Protein AF-T2I7J6-F1 (afdb_monomer_lite)

pLDDT: mean 97.03, std 4.47, range [61.56, 98.88]

Secondary structure (DSSP, 8-state):
--HHHHHHHHHHHGGG--SBS-HHHHHHHHHH-GGG-------S----SPPP--HHHHHHH-TTS-BS--GGG--HHHHHHHHHHHHHHHHHHHHHHHT--

Sequence (101 aa):
MCRAVYQKAKELYGDQEGSHATPSEVAVTQFVYPESIKNASLSPDVNSGYPIYGASDFRSHYPDGRMGSNPALATPEHGEQLYNLAVKELSESYLKFAQAD

Radius of gyration: 15.73 Å; chains: 1; bounding box: 44×25×40 Å

Structure (mmCIF, N/CA/C/O backbone):
data_AF-T2I7J6-F1
#
_entry.id   AF-T2I7J6-F1
#
loop_
_atom_site.group_PDB
_atom_site.id
_atom_site.type_symbol
_atom_site.label_atom_id
_atom_site.label_alt_id
_atom_site.label_comp_id
_atom_site.label_asym_id
_atom_site.label_entity_id
_atom_site.label_seq_id
_atom_site.pdbx_PDB_ins_code
_atom_site.Cartn_x
_atom_site.Cartn_y
_atom_site.Cartn_z
_atom_site.occupancy
_atom_site.B_iso_or_equiv
_atom_site.auth_seq_id
_atom_site.auth_comp_id
_atom_site.auth_asym_id
_atom_site.auth_atom_id
_atom_site.pdbx_PDB_model_num
ATOM 1 N N . MET A 1 1 ? -14.031 5.567 3.606 1.00 61.56 1 MET A N 1
ATOM 2 C CA . MET A 1 1 ? -12.654 5.397 3.090 1.00 61.56 1 MET A CA 1
ATOM 3 C C . MET A 1 1 ? -11.707 5.852 4.185 1.00 61.56 1 MET A C 1
ATOM 5 O O . MET A 1 1 ? -11.983 6.907 4.741 1.00 61.56 1 MET A O 1
ATOM 9 N N . CYS A 1 2 ? -10.667 5.077 4.514 1.00 87.81 2 CYS A N 1
ATOM 10 C CA . CYS A 1 2 ? -9.709 5.437 5.565 1.00 87.81 2 CYS A CA 1
ATOM 11 C C . CYS A 1 2 ? -8.846 6.620 5.128 1.00 87.81 2 CYS A C 1
ATOM 13 O O . CYS A 1 2 ? -7.858 6.451 4.409 1.00 87.81 2 CYS A O 1
ATOM 15 N N . ARG A 1 3 ? -9.238 7.831 5.522 1.00 94.69 3 ARG A N 1
ATOM 16 C CA . ARG A 1 3 ? -8.572 9.055 5.074 1.00 94.69 3 ARG A CA 1
ATOM 17 C C . ARG A 1 3 ? -7.158 9.151 5.636 1.00 94.69 3 ARG A C 1
ATOM 19 O O . ARG A 1 3 ? -6.277 9.659 4.944 1.00 94.69 3 ARG A O 1
ATOM 26 N N . ALA A 1 4 ? -6.932 8.650 6.851 1.00 97.19 4 ALA A N 1
ATOM 27 C CA . ALA A 1 4 ? -5.616 8.695 7.478 1.00 97.19 4 ALA A CA 1
ATOM 28 C C . ALA A 1 4 ? -4.599 7.813 6.738 1.00 97.19 4 ALA A C 1
ATOM 30 O O . ALA A 1 4 ? -3.467 8.238 6.523 1.00 97.19 4 ALA A O 1
ATOM 31 N N . VAL A 1 5 ? -5.019 6.628 6.281 1.00 98.06 5 VAL A N 1
ATOM 32 C CA . VAL A 1 5 ? -4.180 5.715 5.483 1.00 98.06 5 VAL A CA 1
ATOM 33 C C . VAL A 1 5 ? -3.776 6.373 4.165 1.00 98.06 5 VAL A C 1
ATOM 35 O O . VAL A 1 5 ? -2.594 6.411 3.839 1.00 98.06 5 VAL A O 1
ATOM 38 N N . TYR A 1 6 ? -4.736 6.962 3.445 1.00 96.88 6 TYR A N 1
ATOM 39 C CA . TYR A 1 6 ? -4.461 7.655 2.183 1.00 96.88 6 TYR A CA 1
ATOM 40 C C . TYR A 1 6 ? -3.483 8.825 2.361 1.00 96.88 6 TYR A C 1
ATOM 42 O O . TYR A 1 6 ? -2.528 8.970 1.600 1.00 96.88 6 TYR A O 1
ATOM 50 N N . GLN A 1 7 ? -3.697 9.648 3.391 1.00 98.25 7 GLN A N 1
ATOM 51 C CA . GLN A 1 7 ? -2.821 10.779 3.690 1.00 98.25 7 GLN A CA 1
ATOM 52 C C . GLN A 1 7 ? -1.398 10.306 4.011 1.00 98.25 7 GLN A C 1
ATOM 54 O O . GLN A 1 7 ? -0.435 10.855 3.479 1.00 98.25 7 GLN A O 1
ATOM 59 N N . LYS A 1 8 ? -1.271 9.243 4.811 1.00 98.56 8 LYS A N 1
ATOM 60 C CA . LYS A 1 8 ? 0.023 8.665 5.165 1.00 98.56 8 LYS A CA 1
ATOM 61 C C . LYS A 1 8 ? 0.746 8.069 3.955 1.00 98.56 8 LYS A C 1
ATOM 63 O O . LYS A 1 8 ? 1.935 8.316 3.790 1.00 98.56 8 LYS A O 1
ATOM 68 N N . ALA A 1 9 ? 0.044 7.339 3.089 1.00 98.38 9 ALA A N 1
ATOM 6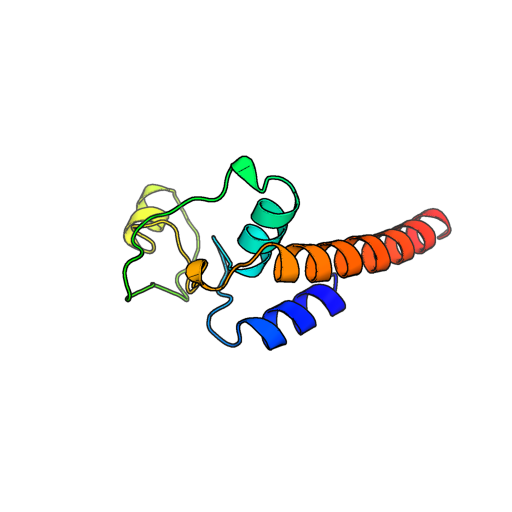9 C CA . ALA A 1 9 ? 0.618 6.812 1.851 1.00 98.38 9 ALA A CA 1
ATOM 70 C C . ALA A 1 9 ? 1.114 7.946 0.936 1.00 98.38 9 ALA A C 1
ATOM 72 O O . ALA A 1 9 ? 2.232 7.890 0.429 1.00 98.38 9 ALA A O 1
ATOM 73 N N . LYS A 1 10 ? 0.343 9.033 0.804 1.00 97.88 10 LYS A N 1
ATOM 74 C CA . LYS A 1 10 ? 0.761 10.210 0.030 1.00 97.88 10 LYS A CA 1
ATOM 75 C C . LYS A 1 10 ? 2.003 10.893 0.613 1.00 97.88 10 LYS A C 1
ATOM 77 O O . LYS A 1 10 ? 2.859 11.330 -0.147 1.00 97.88 10 LYS A O 1
ATOM 82 N N . GLU A 1 11 ? 2.113 10.987 1.937 1.00 98.50 11 GLU A N 1
ATOM 83 C CA . GLU A 1 11 ? 3.304 11.528 2.611 1.00 98.50 11 GLU A CA 1
ATOM 84 C C . GLU A 1 11 ? 4.550 10.668 2.381 1.00 98.50 11 GLU A C 1
ATOM 86 O O . GLU A 1 11 ? 5.639 11.208 2.207 1.00 98.50 11 GLU A O 1
ATOM 91 N N . LEU A 1 12 ? 4.391 9.342 2.382 1.00 98.62 12 LEU A N 1
ATOM 92 C CA . LEU A 1 12 ? 5.499 8.400 2.228 1.00 98.62 12 LEU A CA 1
ATOM 93 C C . LEU A 1 12 ? 5.961 8.258 0.772 1.00 98.62 12 LEU A C 1
ATOM 95 O O . LEU A 1 12 ? 7.159 8.136 0.523 1.00 98.62 12 LEU A O 1
ATOM 99 N N . TYR A 1 13 ? 5.029 8.257 -0.184 1.00 98.56 13 TYR A N 1
ATOM 100 C CA . TYR A 1 13 ? 5.304 7.808 -1.553 1.00 98.56 13 TYR A CA 1
ATOM 101 C C . TYR A 1 13 ? 5.004 8.856 -2.631 1.00 98.56 13 TYR A C 1
ATOM 103 O O . TYR A 1 13 ? 5.442 8.700 -3.772 1.00 98.56 13 TYR A O 1
ATOM 111 N N . GLY A 1 14 ? 4.297 9.941 -2.294 1.00 98.25 14 GLY A N 1
ATOM 112 C CA . GLY A 1 14 ? 3.939 10.998 -3.241 1.00 98.25 14 GLY A CA 1
ATOM 113 C C . GLY A 1 14 ? 3.228 10.447 -4.479 1.00 98.25 14 GLY A C 1
ATOM 114 O O . GLY A 1 14 ? 2.290 9.659 -4.372 1.00 98.25 14 GLY A O 1
ATOM 115 N N . ASP A 1 15 ? 3.709 10.837 -5.658 1.00 97.12 15 ASP A N 1
ATOM 116 C CA . ASP A 1 15 ? 3.145 10.411 -6.945 1.00 97.12 15 ASP A CA 1
ATOM 117 C C . ASP A 1 15 ? 3.529 8.971 -7.342 1.00 97.12 15 ASP A C 1
ATOM 119 O O . ASP A 1 15 ? 3.083 8.480 -8.375 1.00 97.12 15 ASP A O 1
ATOM 123 N N . GLN A 1 16 ? 4.332 8.274 -6.527 1.00 98.12 16 GLN A N 1
ATOM 124 C CA . GLN A 1 16 ? 4.756 6.887 -6.766 1.00 98.12 16 GLN A CA 1
ATOM 125 C C . GLN A 1 16 ? 3.905 5.844 -6.020 1.00 98.12 16 GLN A C 1
ATOM 127 O O . GLN A 1 16 ? 4.223 4.653 -6.052 1.00 98.12 16 GLN A O 1
ATOM 132 N N . GLU A 1 17 ? 2.823 6.268 -5.358 1.00 98.44 17 GLU A N 1
ATOM 133 C CA . GLU A 1 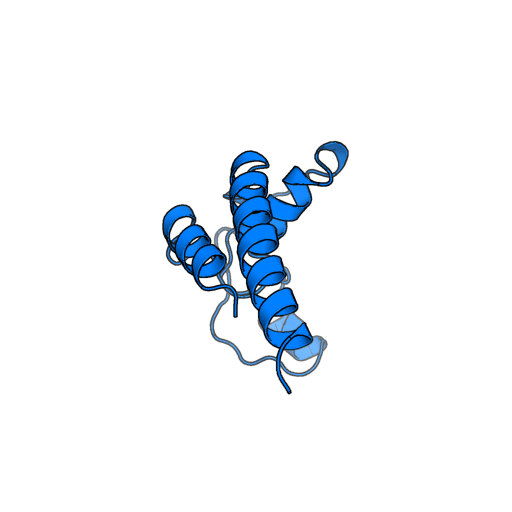17 ? 1.834 5.351 -4.777 1.00 98.44 17 GLU A CA 1
ATOM 134 C C . GLU A 1 17 ? 1.148 4.513 -5.872 1.00 98.44 17 GLU A C 1
ATOM 136 O O . GLU A 1 17 ? 1.074 3.289 -5.783 1.00 98.44 17 GLU A O 1
ATOM 141 N N . GLY A 1 18 ? 0.699 5.156 -6.952 1.00 97.81 18 GLY A N 1
ATOM 142 C CA . GLY A 1 18 ? 0.006 4.484 -8.049 1.00 97.81 18 GLY A CA 1
ATOM 143 C C . GLY A 1 18 ? -1.388 3.969 -7.674 1.00 97.81 18 GLY A C 1
ATOM 144 O O . GLY A 1 18 ? -2.101 4.564 -6.868 1.00 97.81 18 GLY A O 1
ATOM 145 N N . SER A 1 19 ? -1.822 2.893 -8.331 1.00 97.81 19 SER A N 1
ATOM 146 C CA . SER A 1 19 ? -3.177 2.331 -8.188 1.00 97.81 19 SER A CA 1
ATOM 147 C C . SER A 1 19 ? -3.225 0.810 -8.015 1.00 97.81 19 SER A C 1
ATOM 149 O O . SER A 1 19 ? -4.267 0.291 -7.629 1.00 97.81 19 SER A O 1
ATOM 151 N N . HIS A 1 20 ? -2.135 0.091 -8.299 1.00 98.44 20 HIS A N 1
ATOM 152 C CA . HIS A 1 20 ? -2.044 -1.359 -8.100 1.00 98.44 20 HIS A CA 1
ATOM 153 C C . HIS A 1 20 ? -0.591 -1.804 -7.946 1.00 98.44 20 HIS A C 1
ATOM 155 O O . HIS A 1 20 ? 0.286 -1.228 -8.596 1.00 98.44 20 HIS A O 1
ATOM 161 N N . ALA A 1 21 ? -0.344 -2.815 -7.110 1.00 98.25 21 ALA A N 1
ATOM 162 C CA . ALA A 1 21 ? 0.973 -3.143 -6.568 1.00 98.25 21 ALA A CA 1
ATOM 163 C C . ALA A 1 21 ? 1.614 -1.913 -5.900 1.00 98.25 21 ALA A C 1
ATOM 165 O O . ALA A 1 21 ? 2.776 -1.586 -6.146 1.00 98.25 21 ALA A O 1
ATOM 166 N N . THR A 1 22 ? 0.812 -1.179 -5.124 1.00 98.69 22 THR A N 1
ATOM 167 C CA . THR A 1 22 ? 1.227 0.076 -4.493 1.00 98.69 22 THR A CA 1
ATOM 168 C C . THR A 1 22 ? 2.272 -0.178 -3.402 1.00 98.69 22 THR A C 1
ATOM 170 O O . THR A 1 22 ? 2.273 -1.236 -2.763 1.00 98.69 22 THR A O 1
ATOM 173 N N . PRO A 1 23 ? 3.193 0.767 -3.138 1.00 98.69 23 PRO A N 1
ATOM 174 C CA . PRO A 1 23 ? 4.104 0.628 -2.012 1.00 98.69 23 PRO A CA 1
ATOM 175 C C . PRO A 1 23 ? 3.367 0.524 -0.673 1.00 98.69 23 PRO A C 1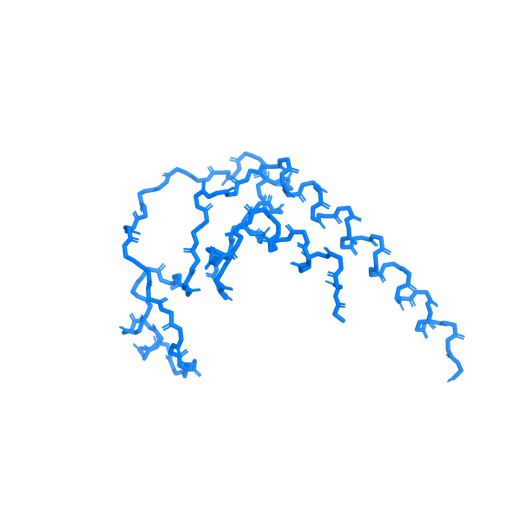
ATOM 177 O O . PRO A 1 23 ? 3.850 -0.190 0.200 1.00 98.69 23 PRO A O 1
ATOM 180 N N . SER A 1 24 ? 2.193 1.146 -0.504 1.00 98.81 24 SER A N 1
ATOM 181 C CA . SER A 1 24 ? 1.424 1.043 0.742 1.00 98.81 24 SER A CA 1
ATOM 182 C C . SER A 1 24 ? 0.884 -0.371 1.019 1.00 98.81 24 SER A C 1
ATOM 184 O O . SER A 1 24 ? 1.057 -0.879 2.130 1.00 98.81 24 SER A O 1
ATOM 186 N N . GLU A 1 25 ? 0.290 -1.053 0.031 1.00 98.62 25 GLU A N 1
ATOM 187 C CA . GLU A 1 25 ? -0.225 -2.421 0.217 1.00 98.62 25 GLU A CA 1
ATOM 188 C C . GLU A 1 25 ? 0.909 -3.444 0.364 1.00 98.62 25 GLU A C 1
ATOM 190 O O . GLU A 1 25 ? 0.837 -4.369 1.184 1.00 98.62 25 GLU A O 1
ATOM 195 N N . VAL A 1 26 ? 2.002 -3.238 -0.381 1.00 98.81 26 VAL A N 1
ATOM 196 C CA . VAL A 1 26 ? 3.206 -4.060 -0.257 1.00 98.81 26 VAL A CA 1
ATOM 197 C C . VAL A 1 26 ? 3.817 -3.872 1.127 1.00 98.81 26 VAL A C 1
ATOM 199 O O . VAL A 1 26 ? 4.107 -4.869 1.777 1.00 98.81 26 VAL A O 1
ATOM 202 N N . ALA A 1 27 ? 3.936 -2.642 1.633 1.00 98.88 27 ALA A N 1
ATOM 203 C CA . ALA A 1 27 ? 4.472 -2.363 2.965 1.00 98.88 27 ALA A CA 1
ATOM 204 C C . ALA A 1 27 ? 3.676 -3.076 4.068 1.00 98.88 27 ALA A C 1
ATOM 206 O O . ALA A 1 27 ? 4.269 -3.741 4.916 1.00 98.88 27 ALA A O 1
ATOM 207 N N . VAL A 1 28 ? 2.337 -3.019 4.026 1.00 98.88 28 VAL A N 1
ATOM 208 C CA . VAL A 1 28 ? 1.480 -3.761 4.973 1.00 98.88 28 VAL A CA 1
ATOM 209 C C . VAL A 1 28 ? 1.733 -5.268 4.878 1.00 98.88 28 VAL A C 1
ATOM 211 O O . VAL A 1 28 ? 1.842 -5.940 5.901 1.00 98.88 28 VAL A O 1
ATOM 214 N N . THR A 1 29 ? 1.891 -5.805 3.669 1.00 98.81 29 THR A N 1
ATOM 215 C CA . THR A 1 29 ? 2.201 -7.230 3.479 1.00 98.81 29 THR A CA 1
ATOM 216 C C . THR A 1 29 ? 3.571 -7.595 4.055 1.00 98.81 29 THR A C 1
ATOM 218 O O . THR A 1 29 ? 3.693 -8.623 4.714 1.00 98.81 29 THR A O 1
ATOM 221 N N . GLN A 1 30 ? 4.589 -6.752 3.860 1.00 98.81 30 GLN A N 1
ATOM 222 C CA . GLN A 1 30 ? 5.926 -6.956 4.425 1.00 98.81 30 GLN A CA 1
ATOM 223 C C . GLN A 1 30 ? 5.932 -6.878 5.959 1.00 98.81 30 GLN A C 1
ATOM 225 O O . GLN A 1 30 ? 6.693 -7.596 6.598 1.00 98.81 30 GLN A O 1
ATOM 230 N N . PHE A 1 31 ? 5.084 -6.032 6.550 1.00 98.81 31 PHE A N 1
ATOM 231 C CA . PHE A 1 31 ? 4.898 -5.963 8.001 1.00 98.81 31 PHE A CA 1
ATOM 232 C C . PHE A 1 31 ? 4.288 -7.250 8.568 1.00 98.81 31 PHE A C 1
ATOM 234 O O . PHE A 1 31 ? 4.775 -7.775 9.566 1.00 98.81 31 PHE A O 1
ATOM 241 N N . VAL A 1 32 ? 3.234 -7.769 7.932 1.00 98.81 32 VAL A N 1
ATOM 242 C CA . VAL A 1 32 ? 2.524 -8.966 8.415 1.00 98.81 32 VAL A CA 1
ATOM 243 C C . VAL A 1 32 ? 3.306 -10.254 8.127 1.00 98.81 32 VAL A C 1
ATOM 245 O O . VAL A 1 32 ? 3.268 -11.180 8.934 1.00 98.81 32 VAL A O 1
ATOM 248 N N . TYR A 1 33 ? 4.023 -10.305 7.002 1.00 98.75 33 TYR A N 1
ATOM 249 C CA . TYR A 1 33 ? 4.760 -11.476 6.515 1.00 98.75 33 TYR A CA 1
ATOM 250 C C . TYR A 1 33 ? 6.217 -11.115 6.163 1.00 98.75 33 TYR A C 1
ATOM 252 O O . TYR A 1 33 ? 6.601 -11.131 4.984 1.00 98.75 33 TYR A O 1
ATOM 260 N N . PRO A 1 34 ? 7.058 -10.761 7.154 1.00 98.31 34 PRO A N 1
ATOM 261 C CA . PRO A 1 34 ? 8.433 -10.317 6.913 1.00 98.31 34 PRO A CA 1
ATOM 262 C C . PRO A 1 34 ? 9.321 -11.401 6.282 1.00 98.31 34 PRO A C 1
ATOM 264 O O . PRO A 1 34 ? 10.261 -11.098 5.551 1.00 98.31 34 PRO A O 1
ATOM 267 N N . GLU A 1 35 ? 9.014 -12.678 6.498 1.00 98.25 35 GLU A N 1
ATOM 268 C CA . GLU A 1 35 ? 9.699 -13.810 5.866 1.00 98.25 35 GLU A CA 1
ATOM 269 C C . GLU A 1 35 ? 9.402 -13.939 4.362 1.00 98.25 35 GLU A C 1
ATOM 271 O O . GLU A 1 35 ? 10.117 -14.633 3.638 1.00 98.25 35 GLU A O 1
ATOM 276 N N . SER A 1 36 ? 8.359 -13.259 3.882 1.00 98.12 36 SER A N 1
ATOM 277 C CA . SER A 1 36 ? 7.875 -13.334 2.505 1.00 98.12 36 SER A CA 1
ATOM 278 C C . SER A 1 36 ? 8.306 -12.149 1.631 1.00 98.12 36 SER A C 1
ATOM 280 O O . SER A 1 36 ? 7.918 -12.101 0.456 1.00 98.12 36 SER A O 1
ATOM 282 N N . ILE A 1 37 ? 9.133 -11.232 2.155 1.00 98.50 37 ILE A N 1
ATOM 283 C CA . ILE A 1 37 ? 9.673 -10.077 1.419 1.00 98.50 37 ILE A CA 1
ATOM 284 C C . ILE A 1 37 ? 10.406 -10.551 0.155 1.00 98.50 37 ILE A C 1
ATOM 286 O O . ILE A 1 37 ? 11.250 -11.450 0.187 1.00 98.50 37 ILE A O 1
ATOM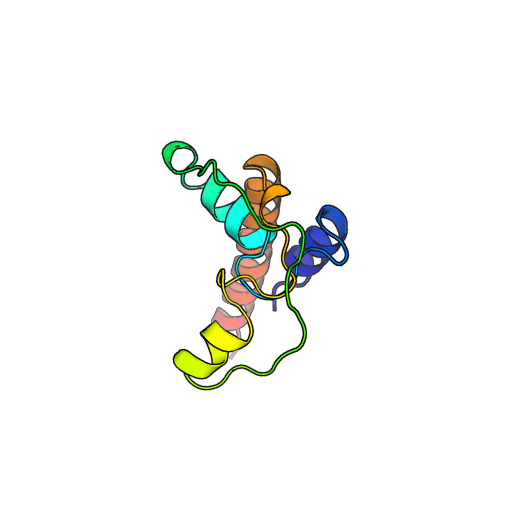 290 N N . LYS A 1 38 ? 10.063 -9.950 -0.989 1.00 97.44 38 LYS A N 1
ATOM 291 C CA . LYS A 1 38 ? 10.620 -10.309 -2.298 1.00 97.44 38 LYS A CA 1
ATOM 292 C C . LYS A 1 38 ? 11.731 -9.349 -2.697 1.00 97.44 38 LYS A C 1
ATOM 294 O O . LYS A 1 38 ? 11.585 -8.141 -2.569 1.00 97.44 38 LYS A O 1
ATOM 299 N N . ASN A 1 39 ? 12.792 -9.906 -3.275 1.00 94.56 39 ASN A N 1
ATOM 300 C CA . ASN A 1 39 ? 13.830 -9.154 -3.968 1.00 94.56 39 ASN A CA 1
ATOM 301 C C . ASN A 1 39 ? 13.702 -9.444 -5.465 1.00 94.56 39 ASN A C 1
ATOM 303 O O . ASN A 1 39 ? 14.027 -10.542 -5.914 1.00 94.56 39 ASN A O 1
ATOM 307 N N . ALA A 1 40 ? 13.181 -8.482 -6.221 1.00 92.06 40 ALA A N 1
ATOM 308 C CA . ALA A 1 40 ? 13.005 -8.582 -7.665 1.00 92.06 40 ALA A CA 1
ATOM 309 C C . ALA A 1 40 ? 13.387 -7.256 -8.328 1.00 92.06 40 ALA A C 1
ATOM 311 O O . ALA A 1 40 ? 13.207 -6.187 -7.749 1.00 92.06 40 ALA A O 1
ATOM 312 N N . SER A 1 41 ? 13.917 -7.331 -9.547 1.00 94.69 41 SER A N 1
ATOM 313 C CA . SER A 1 41 ? 14.148 -6.138 -10.357 1.00 94.69 41 SER A CA 1
ATOM 314 C C . SER A 1 41 ? 12.811 -5.630 -10.896 1.00 94.69 41 SER A C 1
ATOM 316 O O . SER A 1 41 ? 12.019 -6.411 -11.423 1.00 94.69 41 SER A O 1
ATOM 318 N N . LEU A 1 42 ? 12.571 -4.328 -10.756 1.00 96.31 42 LEU A N 1
ATOM 319 C CA . LEU A 1 42 ? 11.420 -3.639 -11.329 1.00 96.31 42 LEU A CA 1
ATOM 320 C C . LEU A 1 42 ? 11.895 -2.747 -12.473 1.00 96.31 42 LEU A C 1
ATOM 322 O O . LEU A 1 42 ? 12.937 -2.099 -12.365 1.00 96.31 42 LEU A O 1
ATOM 326 N N . SER A 1 43 ? 11.113 -2.696 -13.551 1.00 94.06 43 SER A N 1
ATOM 327 C CA . SER A 1 43 ? 11.344 -1.737 -14.632 1.00 94.06 43 SER A CA 1
ATOM 328 C C . SER A 1 43 ? 11.293 -0.305 -14.074 1.00 94.06 43 SER A C 1
ATOM 330 O O . SER A 1 43 ? 10.381 -0.007 -13.294 1.00 94.06 43 SER A O 1
ATOM 332 N N . PRO A 1 44 ? 12.223 0.591 -14.450 1.00 90.12 44 PRO A N 1
ATOM 333 C CA . PRO A 1 44 ? 12.136 1.997 -14.059 1.00 90.12 44 PRO A CA 1
ATOM 334 C C . PRO A 1 44 ? 10.885 2.668 -14.647 1.00 90.12 44 PRO A C 1
ATOM 336 O O . PRO A 1 44 ? 10.266 3.492 -13.979 1.00 90.12 44 PRO A O 1
ATOM 339 N N . ASP A 1 45 ? 10.474 2.261 -15.851 1.00 91.50 45 ASP A N 1
ATOM 340 C CA . ASP A 1 45 ? 9.242 2.726 -16.481 1.00 91.50 45 ASP A CA 1
ATOM 341 C C . ASP A 1 45 ? 8.041 1.954 -15.926 1.00 91.50 45 ASP A C 1
ATOM 343 O O . ASP A 1 45 ? 8.039 0.716 -15.910 1.00 91.50 45 ASP A O 1
ATOM 347 N N . VAL A 1 46 ? 7.014 2.692 -15.497 1.00 96.06 46 VAL A N 1
ATOM 348 C CA . VAL A 1 46 ? 5.739 2.147 -15.024 1.00 96.06 46 VAL A CA 1
ATOM 349 C C . VAL A 1 46 ? 4.576 2.883 -15.685 1.00 96.06 46 VAL A C 1
ATOM 351 O O . VAL A 1 46 ? 4.444 4.103 -15.594 1.00 96.06 46 VAL A O 1
ATOM 354 N N . ASN A 1 47 ? 3.715 2.126 -16.361 1.00 97.00 47 ASN A N 1
ATOM 355 C CA . ASN A 1 47 ? 2.548 2.673 -17.042 1.00 97.00 47 ASN A CA 1
ATOM 356 C C . ASN A 1 47 ? 1.471 3.087 -16.033 1.00 97.00 47 ASN A C 1
ATOM 358 O O . ASN A 1 47 ? 1.256 2.414 -15.025 1.00 97.00 47 ASN A O 1
ATOM 362 N N . SER A 1 48 ? 0.753 4.174 -16.313 1.00 97.12 48 SER A N 1
ATOM 363 C CA . SER A 1 48 ? -0.307 4.712 -15.453 1.00 97.12 48 SER A CA 1
ATOM 364 C C . SER A 1 48 ? -1.478 5.252 -16.283 1.00 97.12 48 SER A C 1
ATOM 366 O O . SER A 1 48 ? -1.362 5.444 -17.490 1.00 97.12 48 SER A O 1
ATOM 368 N N . GLY A 1 49 ? -2.634 5.459 -15.646 1.00 96.25 49 GLY A N 1
ATOM 369 C CA . GLY A 1 49 ? -3.764 6.192 -16.238 1.00 96.25 49 GLY A CA 1
ATOM 370 C C . GLY A 1 49 ? -4.631 5.450 -17.265 1.00 96.25 49 GLY A C 1
ATOM 371 O O . GLY A 1 49 ? -5.652 5.999 -17.674 1.00 96.25 49 GLY A O 1
ATOM 372 N N . TYR A 1 50 ? -4.283 4.226 -17.667 1.00 97.19 50 TYR A N 1
ATOM 373 C CA . TYR A 1 50 ? -5.141 3.418 -18.538 1.00 97.19 50 TYR A CA 1
ATOM 374 C C . TYR A 1 50 ? -6.393 2.887 -17.799 1.00 97.19 50 TYR A C 1
ATOM 376 O O . TYR A 1 50 ? -6.363 2.651 -16.589 1.00 97.19 50 TYR A O 1
ATOM 384 N N . PRO A 1 51 ? -7.524 2.711 -18.502 1.00 96.88 51 PRO A N 1
ATOM 385 C CA . PRO A 1 51 ? -8.708 2.055 -17.950 1.00 96.88 51 PRO A CA 1
ATOM 386 C C . PRO A 1 51 ? -8.481 0.548 -17.727 1.00 96.88 51 PRO A C 1
ATOM 388 O O . PRO A 1 51 ? -7.613 -0.065 -18.341 1.00 96.88 51 PRO A O 1
ATOM 391 N N . ILE A 1 52 ? -9.291 -0.062 -16.856 1.00 98.25 52 ILE A N 1
ATOM 392 C CA . ILE A 1 52 ? -9.247 -1.504 -16.567 1.00 98.25 52 ILE A CA 1
ATOM 393 C C . ILE A 1 52 ? -10.377 -2.210 -17.329 1.00 98.25 52 ILE A C 1
ATOM 395 O O . ILE A 1 52 ? -11.552 -1.951 -17.061 1.00 98.25 52 ILE A O 1
ATOM 399 N N . TYR A 1 53 ? -10.023 -3.132 -18.232 1.00 97.06 53 TYR A N 1
ATOM 400 C CA . TYR A 1 53 ? -10.967 -3.970 -18.983 1.00 97.06 53 TYR A CA 1
ATOM 401 C C . TYR A 1 53 ? -10.665 -5.474 -18.820 1.00 97.06 53 TYR A C 1
ATOM 403 O O . TYR A 1 53 ? -10.641 -5.993 -17.706 1.00 97.06 53 TYR A O 1
ATOM 411 N N . GLY A 1 54 ? -10.492 -6.209 -19.925 1.00 98.31 54 GLY A N 1
ATOM 412 C CA . GLY A 1 54 ? -10.193 -7.641 -19.914 1.00 98.31 54 GLY A CA 1
ATOM 413 C C . GLY A 1 54 ? -8.721 -7.937 -19.616 1.00 98.31 54 GLY A C 1
ATOM 414 O O . GLY A 1 54 ? -7.856 -7.087 -19.788 1.00 98.31 54 GLY A O 1
ATOM 415 N N . ALA A 1 55 ? -8.410 -9.176 -19.229 1.00 98.38 55 ALA A N 1
ATOM 416 C CA . ALA A 1 55 ? -7.056 -9.561 -18.814 1.00 98.38 55 ALA A CA 1
ATOM 417 C C . ALA A 1 55 ? -5.973 -9.323 -19.889 1.00 98.38 55 ALA A C 1
ATOM 419 O O . ALA A 1 55 ? -4.876 -8.867 -19.569 1.00 98.38 55 ALA A O 1
ATOM 420 N N . SER A 1 56 ? -6.267 -9.615 -21.163 1.00 98.38 56 SER A N 1
ATOM 421 C CA . SER A 1 56 ? -5.324 -9.379 -22.269 1.00 98.38 56 SER A CA 1
ATOM 422 C C . SER A 1 56 ? -5.037 -7.892 -22.480 1.00 98.38 56 SER A C 1
ATOM 424 O O . SER A 1 56 ? -3.890 -7.521 -22.711 1.00 98.38 56 SER A O 1
ATOM 426 N N . ASP A 1 57 ? -6.069 -7.058 -22.363 1.00 98.25 57 ASP A N 1
ATOM 427 C CA . ASP A 1 57 ? -5.969 -5.603 -22.467 1.00 98.25 57 ASP A CA 1
ATOM 428 C C . ASP A 1 57 ? -5.186 -5.022 -21.280 1.00 98.25 57 ASP A C 1
ATOM 430 O O . ASP A 1 57 ? -4.202 -4.309 -21.471 1.00 98.25 57 ASP A O 1
ATOM 434 N N . PHE A 1 58 ? -5.507 -5.472 -20.061 1.00 98.50 58 PHE A N 1
ATOM 435 C CA . PHE A 1 58 ? -4.775 -5.107 -18.851 1.00 98.50 58 PHE A CA 1
ATOM 436 C C . PHE A 1 58 ? -3.283 -5.418 -18.976 1.00 98.50 58 PHE A C 1
ATOM 438 O O . PHE A 1 58 ? -2.459 -4.554 -18.709 1.00 98.50 58 PHE A O 1
ATOM 445 N N . ARG A 1 59 ? -2.911 -6.622 -19.434 1.00 98.25 59 ARG A N 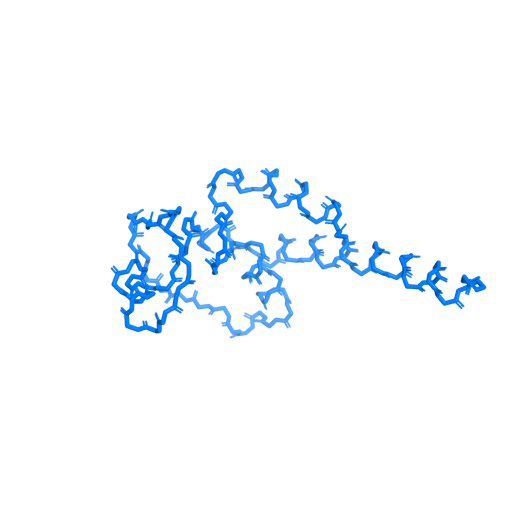1
ATOM 446 C CA . ARG A 1 59 ? -1.498 -6.986 -19.627 1.00 98.25 59 ARG A CA 1
ATOM 447 C C . ARG A 1 59 ? -0.825 -6.165 -20.728 1.00 98.25 59 ARG A C 1
ATOM 449 O O . ARG A 1 59 ? 0.371 -5.904 -20.633 1.00 98.25 59 ARG A O 1
ATOM 456 N N . SER A 1 60 ? -1.565 -5.768 -21.763 1.00 97.56 60 SER A N 1
ATOM 457 C CA . SER A 1 60 ? -1.043 -4.878 -22.804 1.00 97.56 60 SER A CA 1
ATOM 458 C C . SER A 1 60 ? -0.723 -3.488 -22.245 1.00 97.56 60 SER A C 1
ATOM 460 O O . SER A 1 60 ? 0.290 -2.902 -22.620 1.00 97.56 60 SER A O 1
ATOM 462 N N . HIS A 1 61 ? -1.556 -2.968 -21.339 1.00 97.88 61 HIS A N 1
ATOM 463 C CA . HIS A 1 61 ? -1.342 -1.676 -20.686 1.00 97.88 61 HIS A CA 1
ATOM 464 C C . HIS A 1 61 ? -0.350 -1.731 -19.517 1.00 97.88 61 HIS A C 1
ATOM 466 O O . HIS A 1 61 ? 0.419 -0.791 -19.336 1.00 97.88 61 HIS A O 1
ATOM 472 N N . TYR A 1 62 ? -0.315 -2.827 -18.762 1.00 98.00 62 TYR A N 1
ATOM 473 C CA . TYR A 1 62 ? 0.483 -3.007 -17.546 1.00 98.00 62 TYR A CA 1
ATOM 474 C C . TYR A 1 62 ? 1.263 -4.334 -17.606 1.00 98.00 62 TYR A C 1
ATOM 476 O O . TYR A 1 62 ? 0.860 -5.327 -16.994 1.00 98.00 62 TYR A O 1
ATOM 484 N N . PRO A 1 63 ? 2.378 -4.397 -18.361 1.00 97.00 63 PRO A N 1
ATOM 485 C CA . PRO A 1 63 ? 3.054 -5.662 -18.665 1.00 97.00 63 PRO A CA 1
ATOM 486 C C . PRO A 1 63 ? 3.608 -6.418 -17.452 1.00 97.00 63 PRO A C 1
ATOM 488 O O . PRO A 1 63 ? 3.622 -7.651 -17.466 1.00 97.00 63 PRO A O 1
ATOM 491 N N . ASP A 1 64 ? 4.051 -5.697 -16.416 1.00 97.06 64 ASP A N 1
ATOM 492 C CA . ASP A 1 64 ? 4.514 -6.255 -15.136 1.00 97.06 64 ASP A CA 1
ATOM 493 C C . ASP A 1 64 ? 3.434 -6.208 -14.035 1.00 97.06 64 ASP A C 1
ATOM 495 O O . ASP A 1 64 ? 3.702 -6.537 -12.881 1.00 97.06 64 ASP A O 1
ATOM 499 N N . GLY A 1 65 ? 2.212 -5.809 -14.399 1.00 97.56 65 GLY A N 1
ATOM 500 C CA . GLY A 1 65 ? 1.059 -5.683 -13.514 1.00 97.56 65 GLY A CA 1
ATOM 501 C C . GLY A 1 65 ? 0.996 -4.390 -12.701 1.00 97.56 65 GLY A C 1
ATOM 502 O O . GLY A 1 65 ? -0.071 -4.084 -12.179 1.00 97.56 65 GLY A O 1
ATOM 503 N N . ARG A 1 66 ? 2.068 -3.595 -12.598 1.00 98.44 66 ARG A N 1
ATOM 504 C CA . ARG A 1 66 ? 2.030 -2.340 -11.831 1.00 98.44 66 ARG A CA 1
ATOM 505 C C . ARG A 1 66 ? 1.221 -1.272 -12.558 1.00 98.44 66 ARG A C 1
ATOM 507 O O . ARG A 1 66 ? 1.324 -1.123 -13.772 1.00 98.44 66 ARG A O 1
ATOM 514 N N . MET A 1 67 ? 0.476 -0.474 -11.793 1.00 98.44 67 MET A N 1
ATOM 515 C CA . MET A 1 67 ? -0.267 0.683 -12.303 1.00 98.44 67 MET A CA 1
ATOM 516 C C . MET A 1 67 ? 0.249 1.961 -11.639 1.00 98.44 67 MET A C 1
ATOM 518 O O . MET A 1 67 ? -0.217 2.340 -10.568 1.00 98.44 67 MET A O 1
ATOM 522 N N . GLY A 1 68 ? 1.226 2.623 -12.256 1.00 98.06 68 GLY A N 1
ATOM 523 C CA . GLY A 1 68 ? 1.824 3.875 -11.775 1.00 98.06 68 GLY A CA 1
ATOM 524 C C . GLY A 1 68 ? 2.545 3.790 -10.424 1.00 98.06 68 GLY A C 1
ATOM 525 O O . GLY A 1 68 ? 2.795 4.822 -9.815 1.00 98.06 68 GLY A O 1
ATOM 526 N N . SER A 1 69 ? 2.827 2.587 -9.927 1.00 98.38 69 SER A N 1
ATOM 527 C CA . SER A 1 69 ? 3.317 2.344 -8.570 1.00 98.38 69 SER A CA 1
ATOM 528 C C . SER A 1 69 ? 4.805 1.988 -8.525 1.00 98.38 69 SER A C 1
ATOM 530 O O . SER A 1 69 ? 5.347 1.301 -9.402 1.00 98.38 69 SER A O 1
ATOM 532 N N . ASN A 1 70 ? 5.471 2.409 -7.448 1.00 98.12 70 ASN A N 1
ATOM 533 C CA . ASN A 1 70 ? 6.830 1.985 -7.121 1.00 98.12 70 ASN A CA 1
ATOM 534 C C . ASN A 1 70 ? 6.876 1.204 -5.793 1.00 98.12 70 ASN A C 1
ATOM 536 O O . ASN A 1 70 ? 7.206 1.776 -4.750 1.00 98.12 70 ASN A O 1
ATOM 540 N N . PRO A 1 71 ? 6.599 -0.113 -5.806 1.00 98.38 71 PRO A N 1
ATOM 541 C CA . PRO A 1 71 ? 6.616 -0.925 -4.593 1.00 98.38 71 PRO A CA 1
ATOM 542 C C . PRO A 1 71 ? 8.012 -1.117 -3.979 1.00 98.38 71 PRO A C 1
ATOM 544 O O . PRO A 1 71 ? 8.105 -1.602 -2.855 1.00 98.38 71 PRO A O 1
ATOM 547 N N . ALA A 1 72 ? 9.098 -0.702 -4.645 1.00 97.50 72 ALA A N 1
ATOM 548 C CA . ALA A 1 72 ? 10.442 -0.736 -4.056 1.00 97.50 72 ALA A CA 1
ATOM 549 C C . ALA A 1 72 ? 10.621 0.249 -2.882 1.00 97.50 72 ALA A C 1
ATOM 551 O O . ALA A 1 72 ? 11.595 0.139 -2.144 1.00 97.50 72 ALA A O 1
ATOM 552 N N . LEU A 1 73 ? 9.697 1.200 -2.699 1.00 98.00 73 LEU A N 1
ATOM 553 C CA . LEU A 1 73 ? 9.688 2.139 -1.567 1.00 98.00 73 LEU A CA 1
ATOM 554 C C . LEU A 1 73 ? 9.051 1.550 -0.294 1.00 98.00 73 LEU A C 1
ATOM 556 O O . LEU A 1 73 ? 9.075 2.178 0.769 1.00 98.00 73 LEU A O 1
ATOM 560 N N . ALA A 1 74 ? 8.431 0.374 -0.397 1.00 98.62 74 ALA A N 1
ATOM 561 C CA . ALA A 1 74 ? 7.792 -0.292 0.726 1.00 98.62 74 ALA A CA 1
ATOM 562 C C . ALA A 1 74 ? 8.824 -0.761 1.761 1.00 98.62 74 ALA A C 1
ATOM 564 O O . ALA A 1 74 ? 9.854 -1.333 1.402 1.00 98.62 74 ALA A O 1
ATOM 565 N N . THR A 1 75 ? 8.510 -0.562 3.042 1.00 98.75 75 THR A N 1
ATOM 566 C CA . THR A 1 75 ? 9.243 -1.167 4.162 1.00 98.75 75 THR A CA 1
ATOM 567 C C . THR A 1 75 ? 8.249 -1.716 5.193 1.00 98.75 75 THR A C 1
ATOM 569 O O . THR A 1 75 ? 7.124 -1.201 5.275 1.00 98.75 75 THR A O 1
ATOM 572 N N . PRO A 1 76 ? 8.625 -2.717 6.012 1.00 98.81 76 PRO A N 1
ATOM 573 C CA . PRO A 1 76 ? 7.777 -3.203 7.102 1.00 98.81 76 PRO A CA 1
ATOM 574 C C . PRO A 1 76 ? 7.362 -2.098 8.087 1.00 98.81 76 PRO A C 1
ATOM 576 O O . PRO A 1 76 ? 6.230 -2.086 8.561 1.00 98.81 76 PRO A O 1
ATOM 579 N N . GLU A 1 77 ? 8.228 -1.120 8.358 1.00 98.88 77 GLU A N 1
ATOM 580 C CA . GLU A 1 77 ? 7.947 -0.005 9.275 1.00 98.88 77 GLU A CA 1
ATOM 581 C C . GLU A 1 77 ? 6.859 0.921 8.720 1.00 98.88 77 GLU A C 1
ATOM 583 O O . GLU A 1 77 ? 5.983 1.384 9.455 1.00 98.88 77 GLU A O 1
ATOM 588 N N . HIS A 1 78 ? 6.872 1.176 7.407 1.00 98.81 78 HIS A N 1
ATOM 589 C CA . HIS A 1 78 ? 5.762 1.863 6.750 1.00 98.81 78 HIS A CA 1
ATOM 590 C C . HIS A 1 78 ? 4.467 1.046 6.871 1.00 98.81 78 HIS A C 1
ATOM 592 O O . HIS A 1 78 ? 3.400 1.604 7.138 1.00 98.81 78 HIS A O 1
ATOM 598 N N . GLY A 1 79 ? 4.569 -0.278 6.729 1.00 98.88 79 GLY A N 1
ATOM 599 C CA . GLY A 1 79 ? 3.454 -1.209 6.864 1.00 98.88 79 GLY A CA 1
ATOM 600 C C . GLY A 1 79 ? 2.804 -1.174 8.240 1.00 98.88 79 GLY A C 1
ATOM 601 O O . GLY A 1 79 ? 1.582 -1.088 8.326 1.00 98.88 79 GLY A O 1
ATOM 602 N N . GLU A 1 80 ? 3.600 -1.155 9.310 1.00 98.88 80 GLU A N 1
ATOM 603 C CA . GLU A 1 80 ? 3.110 -1.024 10.686 1.00 98.88 80 GLU A CA 1
ATOM 604 C C . GLU A 1 80 ? 2.327 0.284 10.885 1.00 98.88 80 GLU A C 1
ATOM 606 O O . GLU A 1 80 ? 1.233 0.294 11.459 1.00 98.88 80 GLU A O 1
ATOM 611 N N . GLN A 1 81 ? 2.855 1.404 10.377 1.00 98.81 81 GLN A N 1
ATOM 612 C CA . GLN A 1 81 ? 2.192 2.708 10.469 1.00 98.81 81 GLN A CA 1
ATOM 613 C C . GLN A 1 81 ? 0.828 2.690 9.767 1.00 98.81 81 GLN A C 1
ATOM 615 O O . GLN A 1 81 ? -0.170 3.140 10.334 1.00 98.81 81 GLN A O 1
ATOM 620 N N . LEU A 1 82 ? 0.775 2.151 8.548 1.00 98.81 82 LEU A N 1
ATOM 621 C CA . LEU A 1 82 ? -0.451 2.042 7.755 1.00 98.81 82 LEU A CA 1
ATOM 622 C C . LEU A 1 82 ? -1.458 1.076 8.394 1.00 98.81 82 LEU A C 1
ATOM 624 O O . LEU A 1 82 ? -2.641 1.409 8.489 1.00 98.81 82 LEU A O 1
ATOM 628 N N . TYR A 1 83 ? -0.991 -0.072 8.890 1.00 98.75 83 TYR A N 1
ATOM 629 C CA . TYR A 1 83 ? -1.800 -1.060 9.604 1.00 98.75 83 TYR A CA 1
ATOM 630 C C . TYR A 1 83 ? -2.483 -0.438 10.826 1.00 98.75 83 TYR A C 1
ATOM 632 O O . TYR A 1 83 ? -3.703 -0.518 10.962 1.00 98.75 83 TYR A O 1
ATOM 640 N N . ASN A 1 84 ? -1.725 0.254 11.679 1.00 98.75 84 ASN A N 1
ATOM 641 C CA . ASN A 1 84 ? -2.263 0.875 12.890 1.00 98.75 84 ASN A CA 1
ATOM 642 C C . ASN A 1 84 ? -3.300 1.968 12.578 1.00 98.75 84 ASN A C 1
ATOM 644 O O . ASN A 1 84 ? -4.323 2.064 13.262 1.00 98.75 84 ASN A O 1
ATOM 648 N N . LEU A 1 85 ? -3.080 2.768 11.526 1.00 98.62 85 LEU A N 1
ATOM 649 C CA . LEU A 1 85 ? -4.056 3.762 11.063 1.00 98.62 85 LEU A CA 1
ATOM 650 C C . LEU A 1 85 ? -5.340 3.104 10.542 1.00 98.62 85 LEU A C 1
ATOM 652 O O . LEU A 1 85 ? -6.435 3.544 10.900 1.00 98.62 85 LEU A O 1
ATOM 656 N N . ALA A 1 86 ? -5.213 2.043 9.740 1.00 98.50 86 ALA A N 1
ATOM 657 C CA . ALA A 1 86 ? -6.348 1.287 9.220 1.00 98.50 86 ALA A CA 1
ATOM 658 C C . ALA A 1 86 ? -7.167 0.651 10.350 1.00 98.50 86 ALA A C 1
ATOM 660 O O . ALA A 1 86 ? -8.378 0.861 10.410 1.00 98.50 86 ALA A O 1
ATOM 661 N N . VAL A 1 87 ? -6.517 -0.066 11.276 1.00 98.56 87 VAL A N 1
ATOM 662 C CA . VAL A 1 87 ? -7.179 -0.704 12.426 1.00 98.56 87 VAL A CA 1
ATOM 663 C C . VAL A 1 87 ? -7.942 0.329 13.243 1.00 98.56 87 VAL A C 1
ATOM 665 O O . VAL A 1 87 ? -9.116 0.116 13.545 1.00 98.56 87 VAL A O 1
ATOM 668 N N . LYS A 1 88 ? -7.317 1.468 13.560 1.00 98.12 88 LYS A N 1
ATOM 669 C CA . LYS A 1 88 ? -7.958 2.533 14.334 1.00 98.12 88 LYS A CA 1
ATOM 670 C C . LYS A 1 88 ? -9.197 3.095 13.630 1.00 98.12 88 LYS A C 1
ATOM 672 O O . LYS A 1 88 ? -10.285 3.070 14.201 1.00 98.12 88 LYS A O 1
ATOM 677 N N . GLU A 1 89 ? -9.051 3.583 12.397 1.00 98.00 89 GLU A N 1
ATOM 678 C CA . GLU A 1 89 ? -10.134 4.287 11.693 1.00 98.00 89 GLU A CA 1
ATOM 679 C C . GLU A 1 89 ? -11.287 3.339 11.322 1.00 98.00 89 GLU A C 1
ATOM 681 O O . GLU A 1 89 ? -12.458 3.706 11.447 1.00 98.00 89 GLU A O 1
ATOM 686 N N . LEU A 1 90 ? -10.982 2.095 10.926 1.00 98.06 90 LEU A N 1
ATOM 687 C CA . LEU A 1 90 ? -12.009 1.093 10.626 1.00 98.06 90 LEU A CA 1
ATOM 688 C C . LEU A 1 90 ? -12.735 0.614 11.881 1.00 98.06 90 LEU A C 1
ATOM 690 O O . LEU A 1 90 ? -13.948 0.437 11.819 1.00 98.06 90 LEU A O 1
ATOM 694 N N . SER A 1 91 ? -12.044 0.453 13.014 1.00 98.25 91 SER A N 1
ATOM 695 C CA . SER A 1 91 ? -12.698 0.089 14.279 1.00 98.25 91 SER A CA 1
ATOM 696 C C . SER A 1 91 ? -13.678 1.174 14.724 1.00 98.25 91 SER A C 1
ATOM 698 O O . SER A 1 91 ? -14.825 0.879 15.054 1.00 98.25 91 SER A O 1
ATOM 700 N N . GLU A 1 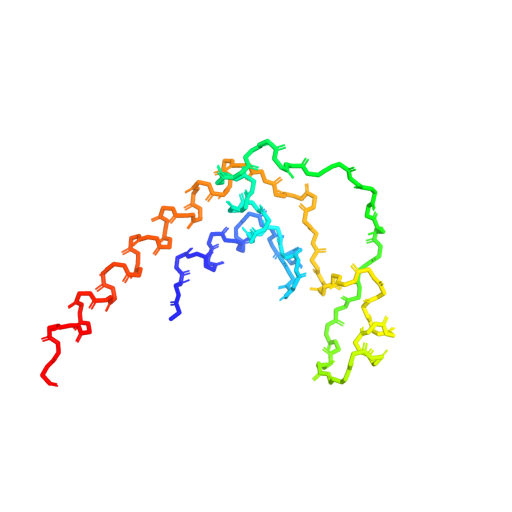92 ? -13.263 2.443 14.667 1.00 97.19 92 GLU A N 1
ATOM 701 C CA . GLU A 1 92 ? -14.135 3.583 14.970 1.00 97.19 92 GLU A CA 1
ATOM 702 C C . GLU A 1 92 ? -15.332 3.658 14.007 1.00 97.19 92 GLU A C 1
ATOM 704 O O . GLU A 1 92 ? -16.463 3.890 14.438 1.00 97.19 92 GLU A O 1
ATOM 709 N N . SER A 1 93 ? -15.105 3.450 12.704 1.00 97.06 93 SER A N 1
ATOM 710 C CA . SER A 1 93 ? -16.173 3.448 11.698 1.00 97.06 93 SER A CA 1
ATOM 711 C C . SER A 1 93 ? -17.151 2.292 11.901 1.00 97.06 93 SER A C 1
ATOM 713 O O . SER A 1 93 ? -18.357 2.483 11.759 1.00 97.06 93 SER A O 1
ATOM 715 N N . TYR A 1 94 ? -16.646 1.104 12.231 1.00 97.62 94 TYR A N 1
ATOM 716 C CA . TYR A 1 94 ? -17.462 -0.077 12.481 1.00 97.62 94 TYR A CA 1
ATOM 717 C C . TYR A 1 94 ? -18.340 0.101 13.721 1.00 97.62 94 TYR A C 1
ATOM 719 O O . TYR A 1 94 ? -19.535 -0.162 13.656 1.00 97.62 94 TYR A O 1
ATOM 727 N N . LEU A 1 95 ? -17.784 0.607 14.826 1.00 98.12 95 LEU A N 1
ATOM 728 C CA . LEU A 1 95 ? -18.556 0.866 16.045 1.00 98.12 95 LEU A CA 1
ATOM 729 C C . LEU A 1 95 ? -19.672 1.889 15.809 1.00 98.12 95 LEU A C 1
ATOM 731 O O . LEU A 1 95 ? -20.791 1.671 16.261 1.00 98.12 95 LEU A O 1
ATOM 735 N N . LYS A 1 96 ? -19.397 2.962 15.053 1.00 97.50 96 LYS A N 1
ATOM 736 C CA . LYS A 1 96 ? -20.423 3.941 14.656 1.00 97.50 96 LYS A CA 1
ATOM 737 C C . LYS A 1 96 ? -21.526 3.306 13.816 1.00 97.50 96 LYS A C 1
ATOM 739 O O . LYS A 1 96 ? -22.689 3.607 14.035 1.00 97.50 96 LYS A O 1
ATOM 744 N N . PHE A 1 97 ? -21.162 2.442 12.870 1.00 97.25 97 PHE A N 1
ATOM 745 C CA . PHE A 1 97 ? -22.129 1.716 12.049 1.00 97.25 97 PHE A CA 1
ATOM 746 C C . PHE A 1 97 ? -22.986 0.760 12.889 1.00 97.25 97 PHE A C 1
ATOM 748 O O . PHE A 1 97 ? -24.200 0.759 12.755 1.00 97.25 97 PHE A O 1
ATOM 755 N N . ALA A 1 98 ? -22.373 -0.011 13.788 1.00 97.81 98 ALA A N 1
ATOM 756 C CA . ALA A 1 98 ? -23.073 -0.978 14.634 1.00 97.81 98 ALA A CA 1
ATOM 757 C C . ALA A 1 98 ? -24.001 -0.332 15.681 1.00 97.81 98 ALA A C 1
ATOM 759 O O . ALA A 1 98 ? -24.884 -1.002 16.206 1.00 97.81 98 ALA A O 1
ATOM 760 N N . GLN A 1 99 ? -23.772 0.941 16.010 1.00 97.38 99 GLN A N 1
ATOM 761 C CA . GLN A 1 99 ? -24.591 1.739 16.928 1.00 97.38 99 GLN A CA 1
ATOM 762 C C . GLN A 1 99 ? -25.594 2.645 16.202 1.00 97.38 99 GLN A C 1
ATOM 764 O O . GLN A 1 99 ? -26.312 3.388 16.867 1.00 97.38 99 GLN A O 1
ATOM 769 N N . ALA A 1 100 ? -25.608 2.644 14.867 1.00 93.19 100 ALA A N 1
ATOM 770 C CA . ALA A 1 100 ? -26.578 3.405 14.096 1.00 93.19 100 ALA A CA 1
ATOM 771 C C . ALA A 1 100 ? -27.925 2.665 14.085 1.00 93.19 100 ALA A C 1
ATOM 773 O O . ALA A 1 100 ? -27.951 1.456 13.846 1.00 93.19 100 ALA A O 1
ATOM 774 N N . ASP A 1 101 ? -29.007 3.399 14.350 1.00 77.31 101 ASP A N 1
ATOM 775 C CA . ASP A 1 101 ? -30.391 2.913 14.248 1.00 77.31 101 ASP A CA 1
ATOM 776 C C . ASP A 1 101 ? -30.808 2.633 12.791 1.00 77.31 101 ASP A C 1
ATOM 778 O O . ASP A 1 101 ? -30.417 3.420 11.890 1.00 77.31 101 ASP A O 1
#

Organism: NCBI:txid423474

InterPro domains:
  IPR003785 Creatininase/formamide hydrolase [PF02633] (3-92)
  IPR024087 Creatininase-like superfamily [G3DSA:3.40.50.10310] (1-101)
  IPR024087 Creatininase-like superfamily [SSF102215] (7-97)

Foldseek 3Di:
DLVVLVVLLCVQQPQQQFDPLGLQVLQLVCLVCVVPDDDDDDDPDAAEDDDDDDPVVCCVRGVVNTHSHDNVSHHVVSSVVSVVSCCVVVVVVVVVVVPDD